Protein AF-A0A378UVS7-F1 (afdb_monomer_lite)

Organism: Mycolicibacterium fortuitum (NCBI:txid1766)

Foldseek 3Di:
DWKWKDQPLGRVQIDTDDDDDRDDPDDDLLSDAQKMKMWDADPVRDIDIDIDRHDDDDDDPCSVLVNLLVCLVALLSLLLVLLVLLVVFPPDDDPPPVCSSVLSVVCDDPNVSVLVSLLVSLVVPTCSLVVNVVSVVSLVVVVVVDDPPDDRNDDVPNVVSSVVSVVSSVVSNVVVVVD

pLDDT: mean 70.47, std 14.2, range [38.62, 94.31]

Secondary structure (DSSP, 8-state):
-EEEEEESS-TT-EEESSSSPP---S--GGG--SEEEEEEE-TT--EEEEEEEPPPPSPPTTHHHHHHHHHT-SHHHHHHHHHHHHHHHS-SS---GGGHHHHHHHS-TT-HHHHHHHHHHHHHT-THHHHHHHHHHHHHHHHTTSPTTSPPSSPTTHHHHHHHHHHHHHHHHHHHHT-

Structure (mmCIF, N/CA/C/O backbone):
data_AF-A0A378UVS7-F1
#
_entry.id   AF-A0A378UVS7-F1
#
loop_
_atom_site.group_PDB
_atom_site.id
_atom_site.type_symbol
_atom_site.label_atom_id
_atom_site.label_alt_id
_atom_site.label_comp_id
_atom_site.label_asym_id
_atom_site.label_entity_id
_atom_site.label_seq_id
_atom_site.pdbx_PDB_ins_code
_atom_site.Cartn_x
_atom_site.Cartn_y
_atom_site.Cartn_z
_atom_site.occupancy
_atom_site.B_iso_or_equiv
_atom_site.auth_seq_id
_atom_site.auth_comp_id
_atom_site.auth_asym_id
_atom_site.auth_atom_id
_atom_site.pdbx_PDB_model_num
ATOM 1 N N . MET A 1 1 ? 22.101 -0.992 -28.691 1.00 80.19 1 MET A N 1
ATOM 2 C CA . MET A 1 1 ? 21.047 -0.385 -27.862 1.00 80.19 1 MET A CA 1
ATOM 3 C C . MET A 1 1 ? 20.347 -1.524 -27.153 1.00 80.19 1 MET A C 1
ATOM 5 O O . MET A 1 1 ? 19.899 -2.444 -27.824 1.00 80.19 1 MET A O 1
ATOM 9 N N . ASP A 1 2 ? 20.375 -1.510 -25.830 1.00 90.69 2 ASP A N 1
ATOM 10 C CA . ASP A 1 2 ? 19.851 -2.555 -24.953 1.00 90.69 2 ASP A CA 1
ATOM 11 C C . ASP A 1 2 ? 18.740 -1.939 -24.106 1.00 90.69 2 ASP A C 1
ATOM 13 O O . ASP A 1 2 ? 18.925 -0.855 -23.552 1.00 90.69 2 ASP A O 1
ATOM 17 N N . ALA A 1 3 ? 17.578 -2.578 -24.045 1.00 92.00 3 ALA A N 1
ATOM 18 C CA . ALA A 1 3 ? 16.443 -2.079 -23.290 1.00 92.00 3 ALA A CA 1
ATOM 19 C C . ALA A 1 3 ? 15.917 -3.164 -22.350 1.00 92.00 3 ALA A C 1
ATOM 21 O O . ALA A 1 3 ? 15.770 -4.335 -22.704 1.00 92.00 3 ALA A O 1
ATOM 22 N N . ARG A 1 4 ? 15.662 -2.764 -21.107 1.00 94.25 4 ARG A N 1
ATOM 23 C CA . ARG A 1 4 ? 15.196 -3.637 -20.036 1.00 94.25 4 ARG A CA 1
ATOM 24 C C . ARG A 1 4 ? 14.016 -3.013 -19.318 1.00 94.25 4 ARG A C 1
ATOM 26 O O . ARG A 1 4 ? 13.959 -1.798 -19.145 1.00 94.25 4 ARG A O 1
ATOM 33 N N . VAL A 1 5 ? 13.106 -3.859 -18.866 1.00 93.62 5 VAL A N 1
ATOM 34 C CA . VAL A 1 5 ? 12.030 -3.498 -17.948 1.00 93.62 5 VAL A CA 1
ATOM 35 C C . VAL A 1 5 ? 12.324 -4.088 -16.575 1.00 93.62 5 VAL A C 1
ATOM 37 O O . VAL A 1 5 ? 12.823 -5.209 -16.488 1.00 93.62 5 VAL A O 1
ATOM 40 N N . SER A 1 6 ? 12.017 -3.360 -15.507 1.00 92.25 6 SER A N 1
ATOM 41 C CA . SER A 1 6 ? 12.021 -3.891 -14.146 1.00 92.25 6 SER A CA 1
ATOM 42 C C . SER A 1 6 ? 10.794 -3.460 -13.353 1.00 92.25 6 SER A C 1
ATOM 44 O O . SER A 1 6 ? 10.151 -2.457 -13.666 1.00 92.25 6 SER A O 1
ATOM 46 N N . LEU A 1 7 ? 10.455 -4.223 -12.314 1.00 89.69 7 LEU A N 1
ATOM 47 C CA . LEU A 1 7 ? 9.403 -3.832 -11.376 1.00 89.69 7 LEU A CA 1
ATOM 48 C C . LEU A 1 7 ? 9.888 -2.659 -10.520 1.00 89.69 7 LEU A C 1
ATOM 50 O O . LEU A 1 7 ? 10.996 -2.708 -9.981 1.00 89.69 7 LEU A O 1
ATOM 54 N N . LEU A 1 8 ? 9.053 -1.632 -10.334 1.00 83.12 8 LEU A N 1
ATOM 55 C CA . LEU A 1 8 ? 9.405 -0.494 -9.474 1.00 83.12 8 LEU A CA 1
ATOM 56 C C . LEU A 1 8 ? 9.631 -0.935 -8.018 1.00 83.12 8 LEU A C 1
ATOM 58 O O . LEU A 1 8 ? 10.554 -0.475 -7.352 1.00 83.12 8 LEU A O 1
ATOM 62 N N . THR A 1 9 ? 8.805 -1.866 -7.543 1.00 77.31 9 THR A N 1
ATOM 63 C CA . THR A 1 9 ? 8.857 -2.448 -6.193 1.00 77.31 9 THR A CA 1
ATOM 64 C C . THR A 1 9 ? 10.023 -3.412 -5.995 1.00 77.31 9 THR A C 1
ATOM 66 O O . THR A 1 9 ? 10.463 -3.60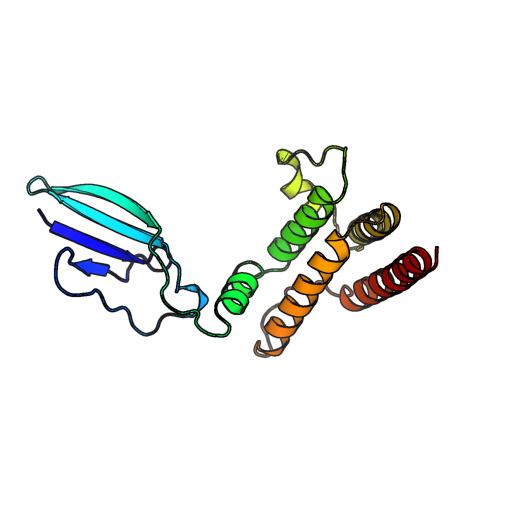9 -4.864 1.00 77.31 9 THR A O 1
ATOM 69 N N . ARG A 1 10 ? 10.547 -4.000 -7.081 1.00 84.00 10 ARG A N 1
ATOM 70 C CA . ARG A 1 10 ? 11.671 -4.946 -7.065 1.00 84.00 10 ARG A CA 1
ATOM 71 C C . ARG A 1 10 ? 12.635 -4.669 -8.223 1.00 84.00 10 ARG A C 1
ATOM 73 O O . ARG A 1 10 ? 12.603 -5.378 -9.229 1.00 84.00 10 ARG A O 1
ATOM 80 N N . PRO A 1 11 ? 13.549 -3.695 -8.083 1.00 81.75 11 PRO A N 1
ATOM 81 C CA . PRO A 1 11 ? 14.434 -3.275 -9.172 1.00 81.75 11 PRO A CA 1
ATOM 82 C C . PRO A 1 11 ? 15.359 -4.376 -9.713 1.00 81.75 11 PRO A C 1
ATOM 84 O O . PRO A 1 11 ? 15.816 -4.277 -10.847 1.00 81.75 11 PRO A O 1
ATOM 87 N N . ALA A 1 12 ? 15.627 -5.421 -8.919 1.00 85.69 12 ALA A N 1
ATOM 88 C CA . ALA A 1 12 ? 16.422 -6.584 -9.322 1.00 85.69 12 ALA A CA 1
ATOM 89 C C . ALA A 1 12 ? 15.674 -7.539 -10.274 1.00 85.69 12 ALA A C 1
ATOM 91 O O . ALA A 1 12 ? 16.301 -8.335 -10.971 1.00 85.69 12 ALA A O 1
ATOM 92 N N . ASN A 1 13 ? 14.342 -7.468 -10.319 1.00 88.81 13 ASN A N 1
ATOM 93 C CA . ASN A 1 13 ? 13.526 -8.244 -11.241 1.00 88.81 13 ASN A CA 1
ATOM 94 C C . ASN A 1 13 ? 13.533 -7.531 -12.593 1.00 88.81 13 ASN A C 1
ATOM 96 O O . ASN A 1 13 ? 12.755 -6.602 -12.797 1.00 88.81 13 ASN A O 1
ATOM 100 N N . THR A 1 14 ? 14.424 -7.947 -13.496 1.00 92.38 14 THR A N 1
ATOM 101 C CA . THR A 1 14 ? 14.591 -7.322 -14.817 1.00 92.38 14 THR A CA 1
ATOM 102 C C . THR A 1 14 ? 14.353 -8.314 -15.950 1.00 92.38 14 THR A C 1
ATOM 104 O O . THR A 1 14 ? 14.685 -9.491 -15.816 1.00 92.38 14 THR A O 1
ATOM 107 N N . ALA A 1 15 ? 13.834 -7.832 -17.075 1.00 93.19 15 ALA A N 1
ATOM 108 C CA . ALA A 1 15 ? 13.683 -8.593 -18.311 1.00 93.19 15 ALA A CA 1
ATOM 109 C C . ALA A 1 15 ? 14.035 -7.721 -19.525 1.00 93.19 15 ALA A C 1
ATOM 111 O O . ALA A 1 15 ? 13.919 -6.498 -19.464 1.00 93.19 15 ALA A O 1
ATOM 112 N N . ALA A 1 16 ? 14.476 -8.336 -20.623 1.00 92.81 16 ALA A N 1
ATOM 113 C CA . ALA A 1 16 ? 14.777 -7.624 -21.866 1.00 92.81 16 ALA A CA 1
ATOM 114 C C . ALA A 1 16 ? 13.490 -7.226 -22.611 1.00 92.81 16 ALA A C 1
ATOM 116 O O . ALA A 1 16 ? 12.533 -7.997 -22.649 1.00 92.81 16 ALA A O 1
ATOM 117 N N . VAL A 1 17 ? 13.481 -6.038 -23.218 1.00 89.69 17 VAL A N 1
ATOM 118 C CA . VAL A 1 17 ? 12.380 -5.503 -24.040 1.00 89.69 17 VAL A CA 1
ATOM 119 C C . VAL A 1 17 ? 12.942 -4.696 -25.222 1.00 89.69 17 VAL A C 1
ATOM 121 O O . VAL A 1 17 ? 14.055 -4.191 -25.115 1.00 89.69 17 VAL A O 1
ATOM 124 N N . PRO A 1 18 ? 12.203 -4.510 -26.333 1.00 86.12 18 PRO A N 1
ATOM 125 C CA . PRO A 1 18 ? 10.951 -5.179 -26.690 1.00 86.12 18 PRO A CA 1
ATOM 126 C C . PRO A 1 18 ? 11.197 -6.632 -27.129 1.00 86.12 18 PRO A C 1
ATOM 128 O O . PRO A 1 18 ? 12.299 -6.990 -27.536 1.00 86.12 18 PRO A O 1
ATOM 131 N N . GLY A 1 19 ? 10.174 -7.482 -27.058 1.00 86.69 19 GLY A N 1
ATOM 132 C CA . GLY A 1 19 ? 10.306 -8.889 -27.431 1.00 86.69 19 GLY A CA 1
ATOM 133 C C . GLY A 1 19 ? 9.227 -9.757 -26.800 1.00 86.69 19 GLY A C 1
ATOM 134 O O . GLY A 1 19 ? 8.057 -9.379 -26.780 1.00 86.69 19 GLY A O 1
ATOM 135 N N . ALA A 1 20 ? 9.630 -10.924 -26.295 1.00 88.38 20 ALA A N 1
ATOM 136 C CA . ALA A 1 20 ? 8.734 -11.821 -25.577 1.00 88.38 20 ALA A CA 1
ATOM 137 C C . ALA A 1 20 ? 8.168 -11.156 -24.302 1.00 88.38 20 ALA A C 1
ATOM 139 O O . ALA A 1 20 ? 8.838 -10.304 -23.711 1.00 88.38 20 ALA A O 1
ATOM 140 N N . PRO A 1 21 ? 6.963 -11.551 -23.852 1.00 89.00 21 PRO A N 1
ATOM 141 C CA . PRO A 1 21 ? 6.413 -11.091 -22.583 1.00 89.00 21 PRO A CA 1
ATOM 142 C C . PRO A 1 21 ? 7.380 -11.342 -21.419 1.00 89.00 21 PRO A C 1
ATOM 144 O O . PRO A 1 21 ? 7.913 -12.441 -21.265 1.00 89.00 21 PRO A O 1
ATOM 147 N N . ALA A 1 22 ? 7.598 -10.320 -20.592 1.00 90.00 22 ALA A N 1
ATOM 148 C CA . ALA A 1 22 ? 8.381 -10.447 -19.371 1.00 90.00 22 ALA A CA 1
ATOM 149 C C . ALA A 1 22 ? 7.558 -11.173 -18.298 1.00 90.00 22 ALA A C 1
ATOM 151 O O . ALA A 1 22 ? 6.462 -10.729 -17.958 1.00 90.00 22 ALA A O 1
ATOM 152 N N . GLN A 1 23 ? 8.098 -12.261 -17.747 1.00 91.00 23 GLN A N 1
ATOM 153 C CA . GLN A 1 23 ? 7.478 -13.005 -16.654 1.00 91.00 23 GLN A CA 1
ATOM 154 C C . GLN A 1 23 ? 8.277 -12.808 -15.363 1.00 91.00 23 GLN A C 1
ATOM 156 O O . GLN A 1 23 ? 9.500 -12.954 -15.341 1.00 91.00 23 GLN A O 1
ATOM 161 N N . PHE A 1 24 ? 7.571 -12.474 -14.283 1.00 89.06 24 PHE A N 1
ATOM 162 C CA . PHE A 1 24 ? 8.139 -12.308 -12.951 1.00 89.06 24 PHE A CA 1
ATOM 163 C C . PHE A 1 24 ? 7.370 -13.185 -11.966 1.00 89.06 24 PHE A C 1
ATOM 165 O O . PHE A 1 24 ? 6.205 -12.926 -11.677 1.00 89.06 24 PHE A O 1
ATOM 172 N N . ASP A 1 25 ? 8.031 -14.210 -11.437 1.00 88.38 25 ASP A N 1
ATOM 173 C CA . ASP A 1 25 ? 7.412 -15.165 -10.518 1.00 88.38 25 ASP A CA 1
ATOM 174 C C . ASP A 1 25 ? 7.730 -14.853 -9.050 1.00 88.38 25 ASP A C 1
ATOM 176 O O . ASP A 1 25 ? 8.682 -14.134 -8.731 1.00 88.38 25 ASP A O 1
ATOM 180 N N . ARG A 1 26 ? 6.965 -15.475 -8.139 1.00 85.81 26 ARG A N 1
ATOM 181 C CA . ARG A 1 26 ? 7.148 -15.389 -6.674 1.00 85.81 26 ARG A CA 1
ATOM 182 C C . ARG A 1 26 ? 7.106 -13.952 -6.142 1.00 85.81 26 ARG A C 1
ATOM 184 O O . ARG A 1 26 ? 7.874 -13.577 -5.255 1.00 85.81 26 ARG A O 1
ATOM 191 N N . LEU A 1 27 ? 6.210 -13.146 -6.701 1.00 83.56 27 LEU A N 1
ATOM 192 C CA . LEU A 1 27 ? 5.936 -11.804 -6.211 1.00 83.56 27 LEU A CA 1
ATOM 193 C C . LEU A 1 27 ? 5.016 -11.882 -4.994 1.00 83.56 27 LEU A C 1
ATOM 195 O O . LEU A 1 27 ? 4.011 -12.593 -5.017 1.00 83.56 27 LEU A O 1
ATOM 199 N N . ALA A 1 28 ? 5.343 -11.133 -3.941 1.00 80.44 28 ALA A N 1
ATOM 200 C CA . ALA A 1 28 ? 4.361 -10.853 -2.905 1.00 80.44 28 ALA A CA 1
ATOM 201 C C . ALA A 1 28 ? 3.237 -10.003 -3.515 1.00 80.44 28 ALA A C 1
ATOM 203 O O . ALA A 1 28 ? 3.490 -9.209 -4.422 1.00 80.44 28 ALA A O 1
ATOM 204 N N . LEU A 1 29 ? 2.006 -10.115 -3.006 1.00 75.06 29 LEU A N 1
ATOM 205 C CA . LEU A 1 29 ? 0.878 -9.314 -3.505 1.00 75.06 29 LEU A CA 1
ATOM 206 C C . LEU A 1 29 ? 1.179 -7.804 -3.478 1.00 75.06 29 LEU A C 1
ATOM 208 O O . LEU A 1 29 ? 0.770 -7.067 -4.368 1.00 75.06 29 LEU A O 1
ATOM 212 N N . THR A 1 30 ? 1.970 -7.361 -2.501 1.00 75.06 30 THR A N 1
ATOM 213 C CA . THR A 1 30 ? 2.447 -5.980 -2.343 1.00 75.06 30 THR A CA 1
ATOM 214 C C . THR A 1 30 ? 3.413 -5.503 -3.422 1.00 75.06 30 THR A C 1
ATOM 216 O O . THR A 1 30 ? 3.645 -4.300 -3.548 1.00 75.06 30 THR A O 1
ATOM 219 N N . ASP A 1 31 ? 4.020 -6.432 -4.155 1.00 78.00 31 ASP A N 1
ATOM 220 C CA . ASP A 1 31 ? 4.979 -6.140 -5.215 1.00 78.00 31 ASP A CA 1
ATOM 221 C C . ASP A 1 31 ? 4.285 -6.035 -6.582 1.00 78.00 31 ASP A C 1
ATOM 223 O O . ASP A 1 31 ? 4.894 -5.548 -7.536 1.00 78.00 31 ASP A O 1
ATOM 227 N N . ILE A 1 32 ? 3.010 -6.437 -6.668 1.00 82.75 32 ILE A N 1
ATOM 228 C CA . ILE A 1 32 ? 2.188 -6.414 -7.881 1.00 82.75 32 ILE A CA 1
ATOM 229 C C . ILE A 1 32 ? 1.557 -5.024 -8.030 1.00 82.75 32 ILE A C 1
ATOM 231 O O . ILE A 1 32 ? 0.487 -4.722 -7.491 1.00 82.75 32 ILE A O 1
ATOM 235 N N . THR A 1 33 ? 2.251 -4.157 -8.767 1.00 79.31 33 THR A N 1
ATOM 236 C CA . THR A 1 33 ? 1.841 -2.768 -9.023 1.00 79.31 33 THR A CA 1
ATOM 237 C C . THR A 1 33 ? 1.783 -2.495 -10.526 1.00 79.31 33 THR A C 1
ATOM 239 O O . THR A 1 33 ? 2.494 -3.157 -11.283 1.00 79.31 33 THR A O 1
ATOM 242 N N . PRO A 1 34 ? 0.994 -1.503 -10.981 1.00 81.75 34 PRO A N 1
ATOM 243 C CA . PRO A 1 34 ? 0.991 -1.095 -12.384 1.00 81.75 34 PRO A CA 1
ATOM 244 C C . PRO A 1 34 ? 2.283 -0.379 -12.810 1.00 81.75 34 PRO A C 1
ATOM 246 O O . PRO A 1 34 ? 2.388 0.031 -13.958 1.00 81.75 34 PRO A O 1
ATOM 249 N N . PHE A 1 35 ? 3.262 -0.170 -11.927 1.00 82.31 35 PHE A N 1
ATOM 250 C CA . PHE A 1 35 ? 4.429 0.654 -12.233 1.00 82.31 35 PHE A CA 1
ATOM 251 C C . PHE A 1 35 ? 5.654 -0.187 -12.581 1.00 82.31 35 PHE A C 1
ATOM 253 O O . PHE A 1 35 ? 6.139 -0.992 -11.781 1.00 82.31 35 PHE A O 1
ATOM 260 N N . VAL A 1 36 ? 6.207 0.071 -13.762 1.00 88.38 36 VAL A N 1
ATOM 261 C CA . VAL A 1 36 ? 7.448 -0.546 -14.238 1.00 88.38 36 VAL A CA 1
ATOM 262 C C . VAL A 1 36 ? 8.463 0.520 -14.623 1.00 88.38 36 VAL A C 1
ATOM 264 O O . VAL A 1 36 ? 8.104 1.627 -15.017 1.00 88.38 36 VAL A O 1
ATOM 267 N N . VAL A 1 37 ? 9.744 0.190 -14.522 1.00 90.12 37 VAL A N 1
ATOM 268 C CA . VAL A 1 37 ? 10.844 1.039 -14.976 1.00 90.12 37 VAL A CA 1
ATOM 269 C C . VAL A 1 37 ? 11.344 0.496 -16.301 1.00 90.12 37 VAL A C 1
ATOM 271 O O . VAL A 1 37 ? 11.761 -0.656 -16.370 1.00 90.12 37 VAL A O 1
ATOM 274 N N . ILE A 1 38 ? 11.347 1.320 -17.344 1.00 91.12 38 ILE A N 1
ATOM 275 C CA . ILE A 1 38 ? 12.016 0.999 -18.606 1.00 91.12 38 ILE A CA 1
ATOM 276 C C . ILE A 1 38 ? 13.365 1.701 -18.598 1.00 91.12 38 ILE A C 1
ATOM 278 O O . ILE A 1 38 ? 13.436 2.916 -18.417 1.00 91.12 38 ILE A O 1
ATOM 282 N N . ARG A 1 39 ? 14.436 0.937 -18.788 1.00 92.50 39 ARG A N 1
ATOM 283 C CA . ARG A 1 39 ? 15.814 1.411 -18.877 1.00 92.50 39 ARG A CA 1
ATOM 284 C C . ARG A 1 39 ? 16.366 1.088 -20.252 1.00 92.50 39 ARG A C 1
ATOM 286 O O . ARG A 1 39 ? 16.251 -0.044 -20.705 1.00 92.50 39 ARG A O 1
ATOM 293 N N . ILE A 1 40 ? 16.993 2.069 -20.885 1.00 94.31 40 ILE A N 1
ATOM 294 C CA . ILE A 1 40 ? 17.613 1.936 -22.199 1.00 94.31 40 ILE A CA 1
ATOM 295 C C . ILE A 1 40 ? 19.068 2.368 -22.081 1.00 94.31 40 ILE A C 1
ATOM 297 O O . ILE A 1 40 ? 19.344 3.454 -21.574 1.00 94.31 40 ILE A O 1
ATOM 301 N N . THR A 1 41 ? 19.975 1.537 -22.578 1.00 93.94 41 THR A N 1
ATOM 302 C CA . THR A 1 41 ? 21.410 1.805 -22.647 1.00 93.94 41 THR A CA 1
ATOM 303 C C . THR A 1 41 ? 21.865 1.791 -24.105 1.00 93.94 41 THR A C 1
ATOM 305 O O . THR A 1 41 ? 21.590 0.859 -24.869 1.00 93.94 41 THR A O 1
ATOM 308 N N . ASP A 1 42 ? 22.537 2.858 -24.522 1.00 93.31 42 ASP A N 1
ATOM 309 C CA . ASP A 1 42 ? 23.062 2.996 -25.877 1.00 93.31 42 ASP A CA 1
ATOM 310 C C . ASP A 1 42 ? 24.451 2.335 -26.044 1.00 93.31 42 ASP A C 1
ATOM 312 O O . ASP A 1 42 ? 25.103 1.967 -25.075 1.00 93.31 42 ASP A O 1
ATOM 316 N N . HIS A 1 43 ? 24.944 2.201 -27.279 1.00 91.62 43 HIS A N 1
ATOM 317 C CA . HIS A 1 43 ? 26.284 1.700 -27.622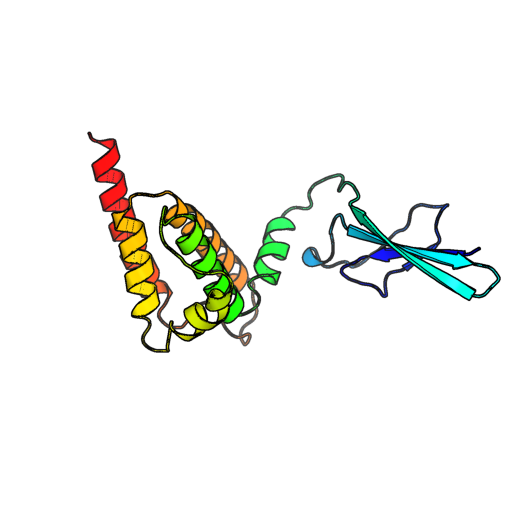 1.00 91.62 43 HIS A CA 1
ATOM 318 C C . HIS A 1 43 ? 27.436 2.530 -27.027 1.00 91.62 43 HIS A C 1
ATOM 320 O O . HIS A 1 43 ? 28.571 2.065 -26.987 1.00 91.62 43 HIS A O 1
ATOM 326 N N . ARG A 1 44 ? 27.145 3.752 -26.569 1.00 91.81 44 ARG A N 1
ATOM 327 C CA . ARG A 1 44 ? 28.070 4.642 -25.849 1.00 91.81 44 ARG A CA 1
ATOM 328 C C . ARG A 1 44 ? 27.999 4.483 -24.327 1.00 91.81 44 ARG A C 1
ATOM 330 O O . ARG A 1 44 ? 28.529 5.329 -23.619 1.00 91.81 44 ARG A O 1
ATOM 337 N N . ASP A 1 45 ? 27.281 3.469 -23.846 1.00 89.00 45 ASP A N 1
ATOM 338 C CA . ASP A 1 45 ? 27.015 3.196 -22.427 1.00 89.00 45 ASP A CA 1
ATOM 339 C C . ASP A 1 45 ? 26.211 4.296 -21.698 1.00 89.00 45 ASP A C 1
ATOM 341 O O . ASP A 1 45 ? 26.107 4.350 -20.474 1.00 89.00 45 ASP A O 1
ATOM 345 N N . VAL A 1 46 ? 25.570 5.183 -22.463 1.00 92.81 46 VAL A N 1
ATOM 346 C CA . VAL A 1 46 ? 24.655 6.193 -21.923 1.00 92.81 46 VAL A CA 1
ATOM 347 C C . VAL A 1 46 ? 23.330 5.526 -21.587 1.00 92.81 46 VAL A C 1
ATOM 349 O O . VAL A 1 46 ? 22.721 4.889 -22.447 1.00 92.81 46 VAL A O 1
ATOM 352 N N . THR A 1 47 ? 22.873 5.703 -20.348 1.00 90.06 47 THR A N 1
ATOM 353 C CA . THR A 1 47 ? 21.641 5.092 -19.844 1.00 90.06 47 THR A CA 1
ATOM 354 C C . THR A 1 47 ? 20.572 6.141 -19.555 1.00 90.06 47 THR A C 1
ATOM 356 O O . THR A 1 47 ? 20.824 7.112 -18.846 1.00 90.06 47 THR A O 1
ATOM 359 N N . ALA A 1 48 ? 19.356 5.903 -20.042 1.00 86.56 48 ALA A N 1
ATOM 360 C CA . ALA A 1 48 ? 18.156 6.651 -19.684 1.00 86.56 48 ALA A CA 1
ATOM 361 C C . ALA A 1 48 ? 17.110 5.703 -19.087 1.00 86.56 48 ALA A C 1
ATOM 363 O O . ALA A 1 48 ? 17.041 4.528 -19.453 1.00 86.56 48 ALA A O 1
ATOM 364 N N . SER A 1 49 ? 16.286 6.198 -18.165 1.00 88.81 49 SER A N 1
ATOM 365 C CA . SER A 1 49 ? 15.198 5.411 -17.585 1.00 88.81 49 SER A CA 1
ATOM 366 C C . SER A 1 49 ? 13.958 6.248 -17.330 1.00 88.81 49 SER A C 1
ATOM 368 O O . SER A 1 49 ? 14.066 7.426 -17.000 1.00 88.81 49 SER A O 1
ATOM 370 N N . THR A 1 50 ? 12.792 5.619 -17.432 1.00 77.69 50 THR A N 1
ATOM 371 C CA . THR A 1 50 ? 11.500 6.233 -17.122 1.00 77.69 50 THR A CA 1
ATOM 372 C C . THR A 1 50 ? 10.590 5.240 -16.406 1.00 77.69 50 THR A C 1
ATOM 374 O O . THR A 1 50 ? 10.715 4.029 -16.602 1.00 77.69 50 THR A O 1
ATOM 377 N N . VAL A 1 51 ? 9.683 5.752 -15.577 1.00 82.62 51 VAL A N 1
ATOM 378 C CA . VAL A 1 51 ? 8.617 4.962 -14.954 1.00 82.62 51 VAL A CA 1
ATOM 379 C C . VAL A 1 51 ? 7.388 5.023 -15.853 1.00 82.62 51 VAL A C 1
ATOM 381 O O . VAL A 1 51 ? 6.978 6.102 -16.276 1.00 82.62 51 VAL A O 1
ATOM 384 N N . VAL A 1 52 ? 6.790 3.870 -16.127 1.00 81.69 52 VAL A N 1
ATOM 385 C CA . VAL A 1 52 ? 5.562 3.743 -16.913 1.00 81.69 52 VAL A CA 1
ATOM 386 C C . VAL A 1 52 ? 4.473 3.148 -16.033 1.00 81.69 52 VAL A C 1
ATOM 388 O O . VAL A 1 52 ? 4.686 2.127 -15.380 1.00 81.69 52 VAL A O 1
ATOM 391 N N . ALA A 1 53 ? 3.306 3.790 -16.031 1.00 83.50 53 ALA A N 1
ATOM 392 C CA . ALA A 1 53 ? 2.086 3.229 -15.471 1.00 83.50 53 ALA A CA 1
ATOM 393 C C . ALA A 1 53 ? 1.415 2.343 -16.531 1.00 83.50 53 ALA A C 1
ATOM 395 O O . ALA A 1 53 ? 0.898 2.834 -17.532 1.00 83.50 53 ALA A O 1
ATOM 396 N N . ALA A 1 54 ? 1.480 1.035 -16.326 1.00 83.06 54 ALA A N 1
ATOM 397 C CA . ALA A 1 54 ? 0.806 0.019 -17.113 1.00 83.06 54 ALA A CA 1
ATOM 398 C C . ALA A 1 54 ? -0.613 -0.245 -16.583 1.00 83.06 54 ALA A C 1
ATOM 400 O O . ALA A 1 54 ? -1.010 0.220 -15.514 1.00 83.06 54 ALA A O 1
ATOM 401 N N . THR A 1 55 ? -1.383 -1.029 -17.328 1.00 78.69 55 THR A N 1
ATOM 402 C CA . THR A 1 55 ? -2.689 -1.521 -16.884 1.00 78.69 55 THR A CA 1
ATOM 403 C C . THR A 1 55 ? -2.509 -2.864 -16.183 1.00 78.69 55 THR A C 1
ATOM 405 O O . THR A 1 55 ? -1.836 -3.748 -16.709 1.00 78.69 55 THR A O 1
ATOM 408 N N . LEU A 1 56 ? -3.107 -3.023 -15.000 1.00 80.75 56 LEU A N 1
ATOM 409 C CA . LEU A 1 56 ? -3.269 -4.336 -14.376 1.00 80.75 56 LEU A CA 1
ATOM 410 C C . LEU A 1 56 ? -4.527 -4.984 -14.953 1.00 80.75 56 LEU A C 1
ATOM 412 O O . LEU A 1 56 ? -5.618 -4.437 -14.797 1.00 80.75 56 LEU A O 1
ATOM 416 N N . ASP A 1 57 ? -4.359 -6.115 -15.633 1.00 79.25 57 ASP A N 1
ATOM 417 C CA . ASP A 1 57 ? -5.471 -6.920 -16.134 1.00 79.25 57 ASP A CA 1
ATOM 418 C C . ASP A 1 57 ? -5.813 -8.020 -15.119 1.00 79.25 57 ASP A C 1
ATOM 420 O O . ASP A 1 57 ? -4.956 -8.825 -14.749 1.00 79.25 57 ASP A O 1
ATOM 424 N N . GLY A 1 58 ? -7.059 -8.010 -14.640 1.00 67.44 58 GLY A N 1
ATOM 425 C CA . GLY A 1 58 ? -7.514 -8.799 -13.494 1.00 6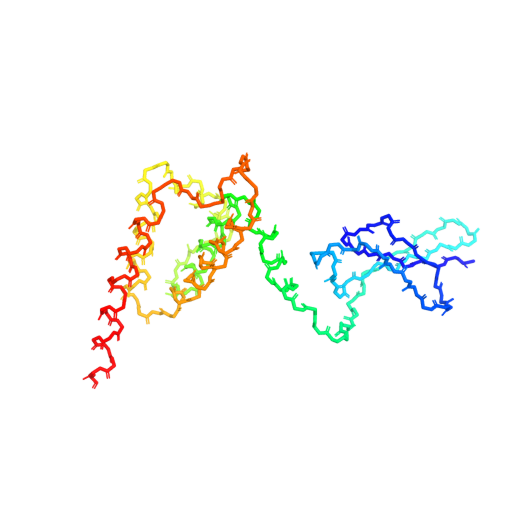7.44 58 GLY A CA 1
ATOM 426 C C . GLY A 1 58 ? -7.077 -8.225 -12.137 1.00 67.44 58 GLY A C 1
ATOM 427 O O . GLY A 1 58 ? -5.958 -7.740 -11.967 1.00 67.44 58 GLY A O 1
ATOM 428 N N . ASP A 1 59 ? -7.965 -8.292 -11.139 1.00 63.47 59 ASP A N 1
ATOM 429 C CA . ASP A 1 59 ? -7.579 -8.040 -9.747 1.00 63.47 59 ASP A CA 1
ATOM 430 C C . ASP A 1 59 ? -7.252 -9.366 -9.063 1.00 63.47 59 ASP A C 1
ATOM 432 O O . ASP A 1 59 ? -7.959 -10.363 -9.224 1.00 63.47 59 ASP A O 1
ATOM 436 N N . ILE A 1 60 ? -6.167 -9.375 -8.295 1.00 67.31 60 ILE A N 1
ATOM 437 C CA . ILE A 1 60 ? -5.791 -10.538 -7.497 1.00 67.31 60 ILE A CA 1
ATOM 438 C C . ILE A 1 60 ? -6.454 -10.361 -6.127 1.00 67.31 60 ILE A C 1
ATOM 440 O O . ILE A 1 60 ? -6.158 -9.367 -5.453 1.00 67.31 60 ILE A O 1
ATOM 444 N N . PRO A 1 61 ? -7.335 -11.283 -5.692 1.00 61.31 61 PRO A N 1
ATOM 445 C CA . PRO A 1 61 ? -8.016 -11.171 -4.406 1.00 61.31 61 PRO A CA 1
ATOM 446 C C . PRO A 1 61 ? -7.033 -10.894 -3.257 1.00 61.31 61 PRO A C 1
ATOM 448 O O . PRO A 1 61 ? -6.004 -11.559 -3.137 1.00 61.31 61 PRO A O 1
ATOM 451 N N . GLY A 1 62 ? -7.328 -9.886 -2.432 1.00 60.16 62 GLY A N 1
ATOM 452 C CA . GLY A 1 62 ? -6.491 -9.488 -1.292 1.00 60.16 62 GLY A CA 1
ATOM 453 C C . GLY A 1 62 ? -5.253 -8.646 -1.636 1.00 60.16 62 GLY A C 1
ATOM 454 O O . GLY A 1 62 ? -4.494 -8.291 -0.734 1.00 60.16 62 GLY A O 1
ATOM 455 N N . ARG A 1 63 ? -5.022 -8.283 -2.907 1.00 70.56 63 ARG A N 1
ATOM 456 C CA . ARG A 1 63 ? -3.894 -7.418 -3.305 1.00 70.56 63 ARG A CA 1
ATOM 457 C C . ARG A 1 63 ? -4.013 -6.005 -2.744 1.00 70.56 63 ARG A C 1
ATO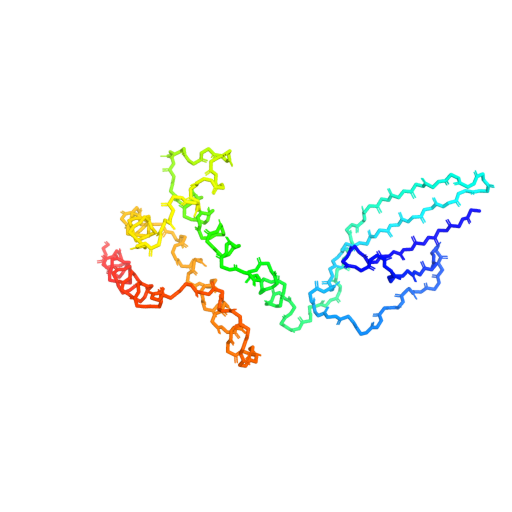M 459 O O . ARG A 1 63 ? -3.034 -5.476 -2.222 1.00 70.56 63 ARG A O 1
ATOM 466 N N . GLN A 1 64 ? -5.199 -5.405 -2.847 1.00 61.47 64 GLN A N 1
ATOM 467 C CA . GLN A 1 64 ? -5.470 -4.084 -2.269 1.00 61.47 64 GLN A CA 1
ATOM 468 C C . GLN A 1 64 ? -5.238 -4.121 -0.758 1.00 61.47 64 GLN A C 1
ATOM 470 O O . GLN A 1 64 ? -4.521 -3.282 -0.215 1.00 61.47 64 GLN A O 1
ATOM 475 N N . ASP A 1 65 ? -5.722 -5.186 -0.122 1.00 58.78 65 ASP A N 1
ATOM 476 C CA . ASP A 1 65 ? -5.602 -5.379 1.311 1.00 58.78 65 ASP A CA 1
ATOM 477 C C . ASP A 1 65 ? -4.150 -5.506 1.771 1.00 58.78 65 ASP A C 1
ATOM 479 O O . ASP A 1 65 ? -3.734 -4.864 2.736 1.00 58.78 65 ASP A O 1
ATOM 483 N N . ALA A 1 66 ? -3.360 -6.305 1.054 1.00 58.94 66 ALA A N 1
ATOM 484 C CA . ALA A 1 66 ? -1.939 -6.477 1.317 1.00 58.94 66 ALA A CA 1
ATOM 485 C C . ALA A 1 66 ? -1.155 -5.175 1.085 1.00 58.94 66 ALA A C 1
ATOM 487 O O . ALA A 1 66 ? -0.251 -4.851 1.855 1.00 58.94 66 ALA A O 1
ATOM 488 N N . SER A 1 67 ? -1.508 -4.407 0.050 1.00 59.91 67 SER A N 1
ATOM 489 C CA . SER A 1 67 ? -0.868 -3.123 -0.248 1.00 59.91 67 SER A CA 1
ATOM 490 C C . SER A 1 67 ? -1.132 -2.078 0.840 1.00 59.91 67 SER A C 1
ATOM 492 O O . SER A 1 67 ? -0.205 -1.367 1.225 1.00 59.91 67 SER A O 1
ATOM 494 N N . ILE A 1 68 ? -2.364 -2.004 1.354 1.00 60.72 68 ILE A N 1
ATOM 495 C CA . ILE A 1 68 ? -2.737 -1.111 2.461 1.00 60.72 68 ILE A CA 1
ATOM 496 C C . ILE A 1 68 ? -2.021 -1.538 3.749 1.00 60.72 68 ILE A C 1
ATOM 498 O O . ILE A 1 68 ? -1.387 -0.712 4.401 1.00 60.72 68 ILE A O 1
ATOM 502 N N . ALA A 1 69 ? -2.022 -2.837 4.069 1.00 59.97 69 ALA A N 1
ATOM 503 C CA . ALA A 1 69 ? -1.329 -3.369 5.244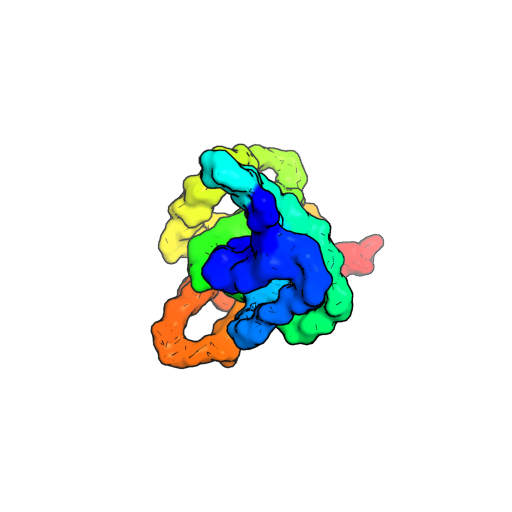 1.00 59.97 69 ALA A CA 1
ATOM 504 C C . ALA A 1 69 ? 0.184 -3.079 5.223 1.00 59.97 69 ALA A C 1
ATOM 506 O O . ALA A 1 69 ? 0.777 -2.793 6.257 1.00 59.97 69 ALA A O 1
ATOM 507 N N . ARG A 1 70 ? 0.815 -3.087 4.041 1.00 60.31 70 ARG A N 1
ATOM 508 C CA . ARG A 1 70 ? 2.227 -2.707 3.888 1.00 60.31 70 ARG A CA 1
ATOM 509 C C . ARG A 1 70 ? 2.481 -1.215 4.101 1.00 60.31 70 ARG A C 1
ATOM 511 O O . ARG A 1 70 ? 3.562 -0.851 4.550 1.00 60.31 70 ARG A O 1
ATOM 518 N N . GLN A 1 71 ? 1.539 -0.347 3.743 1.00 59.88 71 GLN A N 1
ATOM 519 C CA . GLN A 1 71 ? 1.674 1.090 4.006 1.00 59.88 71 GLN A CA 1
ATOM 520 C C . GLN A 1 71 ? 1.439 1.421 5.485 1.00 59.88 71 GLN A C 1
ATOM 522 O O . GLN A 1 71 ? 1.993 2.394 5.980 1.00 59.88 71 GLN A O 1
ATOM 527 N N . LEU A 1 72 ? 0.698 0.570 6.194 1.00 63.22 72 LEU A N 1
ATOM 528 C CA . LEU A 1 72 ? 0.450 0.613 7.636 1.00 63.22 72 LEU A CA 1
ATOM 529 C C . LEU A 1 72 ? 1.393 -0.343 8.389 1.00 63.22 72 LEU A C 1
ATOM 531 O O . LEU A 1 72 ? 0.988 -1.013 9.331 1.00 63.22 72 LEU A O 1
ATOM 535 N N . ALA A 1 73 ? 2.646 -0.456 7.939 1.00 62.75 73 ALA A N 1
ATOM 536 C CA . ALA A 1 73 ? 3.597 -1.431 8.476 1.00 62.75 73 ALA A CA 1
ATOM 537 C C . ALA A 1 73 ? 4.030 -1.142 9.922 1.00 62.75 73 ALA A C 1
ATOM 539 O O . ALA A 1 73 ? 4.486 -2.059 10.604 1.00 62.75 73 ALA A O 1
ATOM 540 N N . ASP A 1 74 ? 3.882 0.099 10.388 1.00 64.69 74 ASP A N 1
ATOM 541 C CA . ASP A 1 74 ? 4.270 0.525 11.727 1.00 64.69 74 ASP A CA 1
ATOM 542 C C . ASP A 1 74 ? 3.276 1.535 12.326 1.00 64.69 74 ASP A C 1
ATOM 544 O O . ASP A 1 74 ? 2.518 2.211 11.619 1.00 64.69 74 ASP A O 1
ATOM 548 N N . ARG A 1 75 ? 3.303 1.643 13.661 1.00 64.81 75 ARG A N 1
ATOM 549 C CA . ARG A 1 75 ? 2.447 2.538 14.457 1.00 64.81 75 ARG A CA 1
ATOM 550 C C . ARG A 1 75 ? 2.513 3.995 13.997 1.00 64.81 75 ARG A C 1
ATOM 552 O O . ARG A 1 75 ? 1.506 4.698 14.026 1.00 64.81 75 ARG A O 1
ATOM 559 N N . SER A 1 76 ? 3.675 4.464 13.546 1.00 63.69 76 SER A N 1
ATOM 560 C CA . SER A 1 76 ? 3.845 5.852 13.107 1.00 63.69 76 SER A CA 1
ATOM 561 C C . SER A 1 76 ? 3.132 6.121 11.777 1.00 63.69 76 SER A C 1
ATOM 563 O O . SER A 1 76 ? 2.502 7.167 11.614 1.00 63.69 76 SER A O 1
ATOM 565 N N . ALA A 1 77 ? 3.168 5.163 10.848 1.00 65.12 77 ALA A N 1
ATOM 566 C CA . ALA A 1 77 ? 2.479 5.238 9.569 1.00 65.12 77 ALA A CA 1
ATOM 567 C C . ALA A 1 77 ? 0.954 5.225 9.750 1.00 65.12 77 ALA A C 1
ATOM 569 O O . ALA A 1 77 ? 0.256 6.012 9.107 1.00 65.12 77 ALA A O 1
ATOM 570 N N . PHE A 1 78 ? 0.450 4.412 10.685 1.00 71.44 78 PHE A N 1
ATOM 571 C CA . PHE A 1 78 ? -0.959 4.419 11.082 1.00 71.44 78 PHE A CA 1
ATOM 572 C C . PHE A 1 78 ? -1.403 5.772 11.641 1.00 71.44 78 PHE A C 1
ATOM 574 O O . PHE A 1 78 ? -2.361 6.359 11.139 1.00 71.44 78 PHE A O 1
ATOM 581 N N . MET A 1 79 ? -0.664 6.319 12.608 1.00 69.38 79 MET A N 1
ATOM 582 C CA . MET A 1 79 ? -1.003 7.608 13.222 1.00 69.38 79 MET A CA 1
ATOM 583 C C . MET A 1 79 ? -0.962 8.763 12.213 1.00 69.38 79 MET A C 1
ATOM 585 O O . MET A 1 79 ? -1.831 9.633 12.230 1.00 69.38 79 MET A O 1
ATOM 589 N N . ARG A 1 80 ? -0.009 8.752 11.272 1.00 67.75 80 ARG A N 1
ATOM 590 C CA . ARG A 1 80 ? 0.061 9.749 10.188 1.00 67.75 80 ARG A CA 1
ATOM 591 C C . ARG A 1 80 ? -1.127 9.661 9.233 1.00 67.75 80 ARG A C 1
ATOM 593 O O . ARG A 1 80 ? -1.655 10.698 8.836 1.00 67.75 80 ARG A O 1
ATOM 600 N N . LEU A 1 81 ? -1.549 8.451 8.865 1.00 69.62 81 LEU A N 1
ATOM 601 C CA . LEU A 1 81 ? -2.725 8.248 8.017 1.00 69.62 81 LEU A CA 1
ATOM 602 C C . LEU A 1 81 ? -4.004 8.702 8.727 1.00 69.62 81 LEU A C 1
ATOM 604 O O . LEU A 1 81 ? -4.823 9.398 8.132 1.00 69.62 81 LEU A O 1
ATOM 608 N N . LEU A 1 82 ? -4.141 8.364 10.008 1.00 70.75 82 LEU A N 1
ATOM 609 C CA . LEU A 1 82 ? -5.263 8.785 10.839 1.00 70.75 82 LEU A CA 1
ATOM 610 C C . LEU A 1 82 ? -5.346 10.315 10.935 1.00 70.75 82 LEU A C 1
ATOM 612 O O . LEU A 1 82 ? -6.406 10.891 10.700 1.00 70.75 82 LEU A O 1
ATOM 616 N N . ALA A 1 83 ? -4.217 10.981 11.187 1.00 66.75 83 ALA A N 1
ATOM 617 C CA . ALA A 1 83 ? -4.138 12.439 11.201 1.00 66.75 83 ALA A CA 1
ATOM 618 C C . ALA A 1 83 ? -4.546 13.056 9.855 1.00 66.75 83 ALA A C 1
ATOM 620 O O . ALA A 1 83 ? -5.290 14.032 9.836 1.00 66.75 83 ALA A O 1
ATOM 621 N N . LEU A 1 84 ? -4.102 12.482 8.730 1.00 66.31 84 LEU A N 1
ATOM 622 C CA . LEU A 1 84 ? -4.462 12.957 7.390 1.00 66.31 84 LEU A CA 1
ATOM 623 C C . LEU A 1 84 ? -5.962 12.868 7.123 1.00 66.31 84 LEU A C 1
ATOM 625 O O . LEU A 1 84 ? -6.543 13.813 6.601 1.00 66.31 84 LEU A O 1
ATOM 629 N N . LEU A 1 85 ? -6.597 11.757 7.484 1.00 68.19 85 LEU A N 1
ATOM 630 C CA . LEU A 1 85 ? -8.026 11.568 7.240 1.00 68.19 85 LEU A CA 1
ATOM 631 C C . LEU A 1 85 ? -8.871 12.533 8.070 1.00 68.19 85 LEU A C 1
ATOM 633 O O . LEU A 1 85 ? -9.784 13.160 7.541 1.00 68.19 85 LEU A O 1
ATOM 637 N N . LEU A 1 86 ? -8.506 12.729 9.337 1.00 65.94 86 LEU A N 1
ATOM 638 C CA . LEU A 1 86 ? -9.184 13.681 10.218 1.00 65.94 86 LEU A CA 1
ATOM 639 C C . LEU A 1 86 ? -8.933 15.141 9.794 1.00 65.94 86 LEU A C 1
ATOM 641 O O . LEU A 1 86 ? -9.813 15.986 9.940 1.00 65.94 86 LEU A O 1
ATOM 645 N N . ALA A 1 87 ? -7.761 15.437 9.223 1.00 63.88 87 ALA A N 1
ATOM 646 C CA . ALA A 1 87 ? -7.427 16.749 8.667 1.00 63.88 87 ALA A CA 1
ATOM 647 C C . ALA A 1 87 ? -8.237 17.100 7.414 1.00 63.88 87 ALA A C 1
ATOM 649 O O . ALA A 1 87 ? -8.597 18.258 7.219 1.00 63.88 87 ALA A O 1
ATOM 650 N N . LEU A 1 88 ? -8.473 16.114 6.546 1.00 59.25 88 LEU A N 1
ATOM 651 C CA . LEU A 1 88 ? -9.190 16.295 5.284 1.00 59.25 88 LEU A CA 1
ATOM 652 C C . LEU A 1 88 ? -10.696 16.484 5.498 1.00 59.25 88 LEU A C 1
ATOM 654 O O . LEU A 1 88 ? -11.336 17.174 4.709 1.00 59.25 88 LEU A O 1
ATOM 658 N N . ASP A 1 89 ? -11.239 15.895 6.563 1.00 57.28 89 ASP A N 1
ATOM 659 C CA . ASP A 1 89 ? -12.667 15.938 6.884 1.00 57.28 89 ASP A CA 1
ATOM 660 C C . ASP A 1 89 ? -13.052 17.186 7.706 1.00 57.28 89 ASP A C 1
ATOM 662 O O . ASP A 1 89 ? -14.185 17.656 7.652 1.00 57.28 89 ASP A O 1
ATOM 666 N N . GLY A 1 90 ? -12.103 17.788 8.432 1.00 53.53 90 GLY A N 1
ATOM 667 C CA . GLY A 1 90 ? -12.289 19.040 9.171 1.00 53.53 90 GLY A CA 1
ATOM 668 C C . GLY A 1 90 ? -12.247 20.278 8.269 1.00 53.53 90 GLY A C 1
ATOM 669 O O . GLY A 1 90 ? -11.254 21.006 8.273 1.00 53.53 90 GLY A O 1
ATOM 670 N N . GLY A 1 91 ? -13.310 20.517 7.495 1.00 46.97 91 GLY A N 1
ATOM 671 C CA . GLY A 1 91 ? -13.453 21.699 6.637 1.00 46.97 91 GLY A CA 1
ATOM 672 C C . GLY A 1 91 ? -13.115 23.021 7.350 1.00 46.97 91 GLY A C 1
ATOM 673 O O . GLY A 1 91 ? -13.594 23.286 8.449 1.00 46.97 91 GLY A O 1
ATOM 674 N N . ASP A 1 92 ? -12.289 23.833 6.680 1.00 43.34 92 ASP A N 1
ATOM 675 C CA . ASP A 1 92 ? -11.720 25.124 7.100 1.00 43.34 92 ASP A CA 1
ATOM 676 C C . ASP A 1 92 ? -10.925 25.126 8.422 1.00 43.34 92 ASP A C 1
ATOM 678 O O . ASP A 1 92 ? -11.426 25.453 9.498 1.00 43.34 92 ASP A O 1
ATOM 682 N N . GLY A 1 93 ? -9.607 24.899 8.319 1.00 42.62 93 GLY A N 1
ATOM 683 C CA . GLY A 1 93 ? -8.676 25.404 9.332 1.00 42.62 93 GLY A CA 1
ATOM 684 C C . GLY A 1 93 ? -7.394 24.612 9.560 1.00 42.62 93 GLY A C 1
ATOM 685 O O . GLY A 1 93 ? -7.222 23.998 10.603 1.00 42.62 93 GLY A O 1
ATOM 686 N N . ALA A 1 94 ? -6.433 24.765 8.649 1.00 41.31 94 ALA A N 1
ATOM 687 C CA . ALA A 1 94 ? -5.008 24.845 8.986 1.00 41.31 94 ALA A CA 1
ATOM 688 C C . ALA A 1 94 ? -4.353 23.663 9.737 1.00 41.31 94 ALA A C 1
ATOM 690 O O . ALA A 1 94 ? -3.632 23.879 10.710 1.00 41.31 94 ALA A O 1
ATOM 691 N N . LEU A 1 95 ? -4.406 22.448 9.190 1.00 43.03 95 LEU A N 1
ATOM 692 C CA . LEU A 1 95 ? -3.232 21.577 9.301 1.00 43.03 95 LEU A CA 1
ATOM 693 C C . LEU A 1 95 ? -2.291 21.916 8.144 1.00 43.03 95 LEU A C 1
ATOM 695 O O . LEU A 1 95 ? -2.419 21.429 7.024 1.00 43.03 95 LEU A O 1
ATOM 699 N N . ARG A 1 96 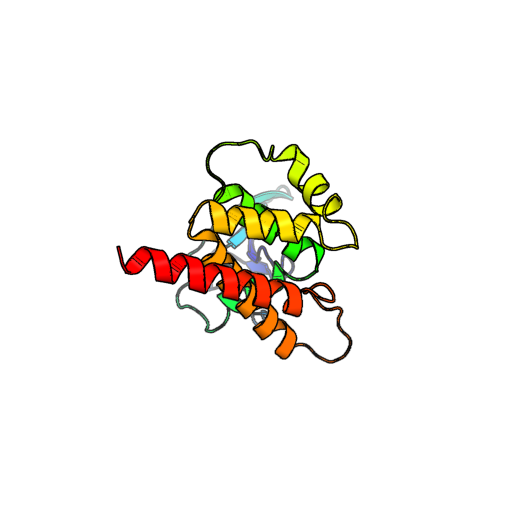? -1.367 22.852 8.403 1.00 41.94 96 ARG A N 1
ATOM 700 C CA . ARG A 1 96 ? -0.261 23.140 7.483 1.00 41.94 96 ARG A CA 1
ATOM 701 C C . ARG A 1 96 ? 0.501 21.832 7.267 1.00 41.94 96 ARG A C 1
ATOM 703 O O . ARG A 1 96 ? 0.994 21.261 8.233 1.00 41.94 96 ARG A O 1
ATOM 710 N N . PHE A 1 97 ? 0.607 21.385 6.015 1.00 43.06 97 PHE A N 1
ATOM 711 C CA . PHE A 1 97 ? 1.282 20.137 5.619 1.00 43.06 97 PHE A CA 1
ATOM 712 C C . PHE A 1 97 ? 2.720 20.005 6.164 1.00 43.06 97 PHE A C 1
ATOM 714 O O . PHE A 1 97 ? 3.199 18.893 6.357 1.00 43.06 97 PHE A O 1
ATOM 721 N N . ASP A 1 98 ? 3.372 21.128 6.481 1.00 43.91 98 ASP A N 1
ATOM 722 C CA . ASP A 1 98 ? 4.703 21.206 7.104 1.00 43.91 98 ASP A CA 1
ATOM 723 C C . ASP A 1 98 ? 4.728 20.737 8.581 1.00 43.91 98 ASP A C 1
ATOM 725 O O . ASP A 1 98 ? 5.775 20.430 9.137 1.00 43.91 98 ASP A O 1
ATOM 729 N N . GLY A 1 99 ? 3.560 20.650 9.230 1.00 45.69 99 GLY A N 1
ATOM 730 C CA . GLY A 1 99 ? 3.391 20.269 10.634 1.00 45.69 99 GLY A CA 1
ATOM 731 C C . GLY A 1 99 ? 2.839 18.862 10.860 1.00 45.69 99 GLY A C 1
ATOM 732 O O . GLY A 1 99 ? 2.675 18.477 12.008 1.00 45.69 99 GLY A O 1
ATOM 733 N N . LEU A 1 100 ? 2.552 18.071 9.819 1.00 47.69 100 LEU A N 1
ATOM 734 C CA . LEU A 1 100 ? 1.952 16.737 9.983 1.00 47.69 100 LEU A CA 1
ATOM 735 C C . LEU A 1 100 ? 2.894 15.749 10.707 1.00 47.69 100 LEU A C 1
ATOM 737 O O . LEU A 1 100 ? 2.441 14.899 11.470 1.00 47.69 100 LEU A O 1
ATOM 741 N N . GLY A 1 101 ? 4.210 15.898 10.510 1.00 47.16 101 GLY A N 1
ATOM 742 C CA . GLY A 1 101 ? 5.219 15.172 11.290 1.00 47.16 101 GLY A CA 1
ATOM 743 C C . GLY A 1 101 ? 5.188 15.553 12.773 1.00 47.16 101 GLY A C 1
ATOM 744 O O . GLY A 1 101 ? 5.182 14.672 13.624 1.00 47.16 101 GLY A O 1
ATOM 745 N N . SER A 1 102 ? 5.045 16.850 13.064 1.00 47.88 102 SER A N 1
ATOM 746 C CA . SER A 1 102 ? 4.966 17.400 14.425 1.00 47.88 102 SER A CA 1
ATOM 747 C C . SER A 1 102 ? 3.614 17.149 15.110 1.00 47.88 102 SER A C 1
ATOM 749 O O . SER A 1 102 ? 3.567 17.002 16.325 1.00 47.88 102 SER A O 1
ATOM 751 N N . ALA A 1 103 ? 2.513 17.060 14.361 1.00 49.38 103 ALA A N 1
ATOM 752 C CA . ALA A 1 103 ? 1.192 16.730 14.890 1.00 49.38 103 ALA A CA 1
ATOM 753 C C . ALA A 1 103 ? 1.133 15.266 15.346 1.00 49.38 103 ALA A C 1
ATOM 755 O O . ALA A 1 103 ? 0.629 14.989 16.428 1.00 49.38 103 ALA A O 1
ATOM 756 N N . ALA A 1 104 ? 1.725 14.351 14.568 1.00 49.59 104 ALA A N 1
ATOM 757 C CA . ALA A 1 104 ? 1.897 12.957 14.973 1.00 49.59 104 ALA A CA 1
ATOM 758 C C . ALA A 1 104 ? 2.860 12.804 16.171 1.00 49.59 104 ALA A C 1
ATOM 760 O O . ALA A 1 104 ? 2.682 11.891 16.969 1.00 49.59 104 ALA A O 1
ATOM 761 N N . GLU A 1 105 ? 3.845 13.699 16.326 1.00 52.38 105 GLU A N 1
ATOM 762 C CA . GLU A 1 105 ? 4.720 13.773 17.513 1.00 52.38 105 GLU A CA 1
ATOM 763 C C . GLU A 1 105 ? 4.020 14.398 18.737 1.00 52.38 105 GLU A C 1
ATOM 765 O O . GLU A 1 105 ? 4.321 14.028 19.868 1.00 52.38 105 GLU A O 1
ATOM 770 N N . GLY A 1 106 ? 3.065 15.312 18.529 1.00 49.78 106 GLY A N 1
ATOM 771 C CA . GLY A 1 106 ? 2.234 15.923 19.575 1.00 49.78 106 GLY A CA 1
ATOM 772 C C . GLY A 1 106 ? 1.118 15.013 20.100 1.00 49.78 106 GLY A C 1
ATOM 773 O O . GLY A 1 106 ? 0.493 15.319 21.114 1.00 49.78 106 GLY A O 1
ATOM 774 N N . TRP A 1 107 ? 0.877 13.879 19.443 1.00 58.62 107 TRP A N 1
ATOM 775 C CA . TRP A 1 107 ? 0.051 12.781 19.943 1.00 58.62 107 TRP A CA 1
ATOM 776 C C . TRP A 1 107 ? 0.898 11.922 20.897 1.00 58.62 107 TRP A C 1
ATOM 778 O O . TRP A 1 107 ? 1.222 10.772 20.608 1.00 58.62 107 TRP A O 1
ATOM 788 N N . THR A 1 108 ? 1.348 12.523 22.001 1.00 49.81 108 THR A N 1
ATOM 789 C CA . THR A 1 108 ? 2.242 11.889 22.981 1.00 49.81 108 THR A CA 1
ATOM 790 C C . THR A 1 108 ? 1.550 10.765 23.768 1.00 49.81 108 THR A C 1
ATOM 792 O O . THR A 1 108 ? 0.332 10.594 23.693 1.00 49.81 108 THR A O 1
ATOM 795 N N . GLU A 1 109 ? 2.355 10.013 24.529 1.00 49.00 109 GLU A N 1
ATOM 796 C CA . GLU A 1 109 ? 2.097 8.720 25.201 1.00 49.00 109 GLU A CA 1
ATOM 797 C C . GLU A 1 109 ? 0.784 8.577 26.003 1.00 49.00 109 GLU A C 1
ATOM 799 O O . GLU A 1 109 ? 0.359 7.451 26.240 1.00 49.00 109 GLU A O 1
ATOM 804 N N . ASP A 1 110 ? 0.094 9.671 26.335 1.00 48.84 110 ASP A N 1
ATOM 805 C CA . ASP A 1 110 ? -1.141 9.672 27.134 1.00 48.84 110 ASP A CA 1
ATOM 806 C C . ASP A 1 110 ? -2.446 9.643 26.303 1.00 48.84 110 ASP A C 1
ATOM 808 O O . ASP A 1 110 ? -3.541 9.709 26.861 1.00 48.84 110 ASP A O 1
ATOM 812 N N . GLY A 1 111 ? -2.381 9.599 24.964 1.00 52.66 111 GLY A N 1
ATOM 813 C CA . GLY A 1 111 ? -3.551 9.381 24.087 1.00 52.66 111 GLY A CA 1
ATOM 814 C C . GLY A 1 111 ? -4.576 10.532 23.992 1.00 52.66 111 GLY A C 1
ATOM 815 O O . GLY A 1 111 ? -5.454 10.508 23.125 1.00 52.66 111 GLY A O 1
ATOM 816 N N . GLY A 1 112 ? -4.450 11.578 24.817 1.00 55.97 112 GLY A N 1
ATOM 817 C CA . GLY A 1 112 ? -5.417 12.680 24.914 1.00 55.97 112 GLY A CA 1
ATOM 818 C C . GLY A 1 112 ? -5.591 13.519 23.639 1.00 55.97 112 GLY A C 1
ATOM 819 O O . GLY A 1 112 ? -6.714 13.885 23.295 1.00 55.97 112 GLY A O 1
ATOM 820 N N . GLY A 1 113 ? -4.514 13.775 22.888 1.00 63.66 113 GLY A N 1
ATOM 821 C CA . GLY A 1 113 ? -4.582 14.568 21.648 1.00 63.66 113 GLY A CA 1
ATOM 822 C C . GLY A 1 113 ? -5.308 13.858 20.498 1.00 63.66 113 GLY A C 1
ATOM 823 O O . GLY A 1 113 ? -6.005 14.490 19.698 1.00 63.66 113 GLY A O 1
ATOM 824 N N . LEU A 1 114 ? -5.199 12.529 20.443 1.00 65.50 114 LEU A N 1
ATOM 825 C CA . LEU A 1 114 ? -5.927 11.716 19.475 1.00 65.50 114 LEU A CA 1
ATOM 826 C C . LEU A 1 114 ? -7.425 11.680 19.811 1.00 65.50 114 LEU A C 1
ATOM 828 O O . LEU A 1 114 ? -8.254 11.884 18.924 1.00 65.50 114 LEU A O 1
ATOM 832 N N . PHE A 1 115 ? -7.765 11.474 21.087 1.00 65.62 115 PHE A N 1
ATOM 833 C CA . PHE A 1 115 ? -9.151 11.467 21.556 1.00 65.62 115 PHE A CA 1
ATOM 834 C C . PHE A 1 115 ? -9.881 12.769 21.216 1.00 65.62 115 PHE A C 1
ATOM 836 O O . PHE A 1 115 ? -10.957 12.731 20.626 1.00 65.62 115 PHE A O 1
ATOM 843 N N . GLU A 1 116 ? -9.285 13.924 21.528 1.00 68.06 116 GLU A N 1
ATOM 844 C CA . GLU A 1 116 ? -9.900 15.224 21.245 1.00 68.06 116 GLU A CA 1
ATOM 845 C C . GLU A 1 116 ? -10.143 15.420 19.743 1.00 68.06 116 GLU A C 1
ATOM 847 O O . GLU A 1 116 ? -11.210 15.886 19.342 1.00 68.06 116 GLU A O 1
ATOM 852 N N . THR A 1 117 ? -9.196 14.998 18.901 1.00 68.19 117 THR A N 1
ATOM 853 C CA . THR A 1 117 ? -9.329 15.094 17.440 1.00 68.19 117 THR A CA 1
ATOM 854 C C . THR A 1 117 ? -10.463 14.204 16.920 1.00 68.19 117 THR A C 1
ATOM 856 O O . THR A 1 117 ? -11.270 14.647 16.100 1.00 68.19 117 THR A O 1
ATOM 859 N N . LEU A 1 118 ? -10.567 12.972 17.430 1.00 67.88 118 LEU A N 1
ATOM 860 C CA . LEU A 1 118 ? -11.637 12.037 17.081 1.00 67.88 118 LEU A CA 1
ATOM 861 C C . LEU A 1 118 ? -13.011 12.555 17.528 1.00 67.88 118 LEU A C 1
ATOM 863 O O . LEU A 1 118 ? -13.938 12.602 16.724 1.00 67.88 118 LEU A O 1
ATOM 867 N N . VAL A 1 119 ? -13.140 13.020 18.773 1.00 69.00 119 VAL A N 1
ATOM 868 C CA . VAL A 1 119 ? -14.390 13.590 19.307 1.00 69.00 119 VAL A CA 1
ATOM 869 C C . VAL A 1 119 ? -14.792 14.855 18.552 1.00 69.00 119 VAL A C 1
ATOM 871 O O . VAL A 1 119 ? -15.972 15.064 18.263 1.00 69.00 119 VAL A O 1
ATOM 874 N N . ARG A 1 120 ? -13.822 15.689 18.167 1.00 67.19 120 ARG A N 1
ATOM 875 C CA . ARG A 1 120 ? -14.081 16.866 17.336 1.00 67.19 120 ARG A CA 1
ATOM 876 C C . ARG A 1 120 ? -14.646 16.468 15.976 1.00 67.19 120 ARG A C 1
ATOM 878 O O . ARG A 1 120 ? -15.622 17.079 15.554 1.00 67.19 120 ARG A O 1
ATOM 885 N N . ALA A 1 121 ? -14.103 15.435 15.330 1.00 65.25 121 ALA A N 1
ATOM 886 C CA . ALA A 1 121 ? -14.628 14.924 14.061 1.00 65.25 121 ALA A CA 1
ATOM 887 C C . ALA A 1 121 ? -16.079 14.411 14.180 1.00 65.25 121 ALA A C 1
ATOM 889 O O . ALA A 1 121 ? -16.883 14.663 13.282 1.00 65.25 121 ALA A O 1
ATOM 890 N N . ILE A 1 122 ? -16.461 13.802 15.315 1.00 64.88 122 ILE A N 1
ATOM 891 C CA . ILE A 1 122 ? -17.869 13.449 15.601 1.00 64.88 122 ILE A CA 1
ATOM 892 C C . ILE A 1 122 ? -18.754 14.704 15.602 1.00 64.88 122 ILE A C 1
ATOM 894 O O . ILE A 1 122 ? -19.828 14.712 15.001 1.00 64.88 122 ILE A O 1
ATOM 898 N N . GLY A 1 123 ? -18.303 15.777 16.260 1.00 60.47 123 GLY A N 1
ATOM 899 C CA . GLY A 1 123 ? -19.078 17.008 16.435 1.00 60.47 123 GLY A CA 1
ATOM 900 C C . GLY A 1 123 ? -19.371 17.775 15.141 1.00 60.47 123 GLY A C 1
ATOM 901 O O . GLY A 1 123 ? -20.389 18.463 15.069 1.00 60.47 123 GLY A O 1
ATOM 902 N N . VAL A 1 124 ? -18.522 17.652 14.113 1.00 60.97 124 VAL A N 1
ATOM 903 C CA . VAL A 1 124 ? -18.727 18.334 12.818 1.00 60.97 124 VAL A CA 1
ATOM 904 C C . VAL A 1 124 ? -19.631 17.517 11.871 1.00 60.97 124 VAL A C 1
ATOM 906 O O . VAL A 1 124 ? -20.202 18.059 10.924 1.00 60.97 124 VAL A O 1
ATOM 909 N N . GLY A 1 125 ? -19.895 16.240 12.183 1.00 52.25 125 GLY A N 1
ATOM 910 C CA . GLY A 1 125 ? -20.897 15.427 11.484 1.00 52.25 125 GLY A CA 1
ATOM 911 C C . GLY A 1 125 ? -20.499 15.059 10.054 1.00 52.25 125 GLY A C 1
ATOM 912 O O . GLY A 1 125 ? -21.339 15.126 9.148 1.00 52.25 125 GLY A O 1
ATOM 913 N N . HIS A 1 126 ? -19.230 14.706 9.863 1.00 59.03 126 HIS A N 1
ATOM 914 C CA . HIS A 1 126 ? -18.649 14.341 8.576 1.00 59.03 126 HIS A CA 1
ATOM 915 C C . HIS A 1 126 ? -18.312 12.837 8.490 1.00 59.03 126 HIS A C 1
ATOM 917 O O . HIS A 1 126 ? -18.291 12.118 9.493 1.00 59.03 126 HIS A O 1
ATOM 923 N N . GLY A 1 127 ? -18.185 12.331 7.258 1.00 58.22 127 GLY A N 1
ATOM 924 C CA . GLY A 1 127 ? -18.101 10.898 6.944 1.00 58.22 127 GLY A CA 1
ATOM 925 C C . GLY A 1 127 ? -16.724 10.268 7.177 1.00 58.22 127 GLY A C 1
ATOM 926 O O . GLY A 1 127 ? -16.605 9.046 7.115 1.00 58.22 127 GLY A O 1
ATOM 927 N N . GLY A 1 128 ? -15.697 11.060 7.488 1.00 62.84 128 GLY A N 1
ATOM 928 C CA . GLY A 1 128 ? -14.321 10.593 7.641 1.00 62.84 128 GLY A CA 1
ATOM 929 C C . GLY A 1 128 ? -14.136 9.587 8.773 1.00 62.84 128 GLY A C 1
ATOM 930 O O . GLY A 1 128 ? -13.258 8.733 8.683 1.00 62.84 128 GLY A O 1
ATOM 931 N N . LEU A 1 129 ? -14.997 9.585 9.801 1.00 71.06 129 LEU A N 1
ATOM 932 C CA . LEU A 1 129 ? -14.933 8.551 10.841 1.00 71.06 129 LEU A CA 1
ATOM 933 C C . LEU A 1 129 ? -15.320 7.158 10.308 1.00 71.06 129 LEU A C 1
ATOM 935 O O . LEU A 1 129 ? -14.773 6.155 10.767 1.00 71.06 129 LEU A O 1
ATOM 939 N N . ALA A 1 130 ? -16.207 7.075 9.311 1.00 67.56 130 ALA A N 1
ATOM 940 C CA . ALA A 1 130 ? -16.531 5.812 8.649 1.00 67.56 130 ALA A CA 1
ATOM 941 C C . ALA A 1 130 ? -15.349 5.292 7.809 1.00 67.56 130 ALA A C 1
ATOM 943 O O . ALA A 1 130 ? -15.080 4.088 7.794 1.00 67.56 130 ALA A O 1
ATOM 944 N N . ASP A 1 131 ? -14.594 6.193 7.178 1.00 65.50 131 ASP A N 1
ATOM 945 C CA . ASP A 1 131 ? -13.369 5.840 6.454 1.00 65.50 131 ASP A CA 1
ATOM 946 C C . ASP A 1 131 ? -12.260 5.379 7.410 1.00 65.50 131 ASP A C 1
ATOM 948 O O . ASP A 1 131 ? -11.589 4.376 7.151 1.00 65.50 131 ASP A O 1
ATOM 952 N N . VAL A 1 132 ? -12.115 6.042 8.564 1.00 72.69 132 VAL A N 1
ATOM 953 C CA . VAL A 1 132 ? -11.203 5.592 9.626 1.00 72.69 132 VAL A CA 1
ATOM 954 C C . VAL A 1 132 ? -11.602 4.207 10.134 1.00 72.69 132 VAL A C 1
ATOM 956 O O . VAL A 1 132 ? -10.733 3.345 10.268 1.00 72.69 132 VAL A O 1
ATOM 959 N N . ARG A 1 133 ? -12.899 3.942 10.348 1.00 76.94 133 ARG A N 1
ATOM 960 C CA . ARG A 1 133 ? -13.385 2.616 10.759 1.00 76.94 133 ARG A CA 1
ATOM 961 C C . ARG A 1 133 ? -12.945 1.526 9.796 1.00 76.94 133 ARG A C 1
ATOM 963 O O . ARG A 1 133 ? -12.417 0.504 10.231 1.00 76.94 133 ARG A O 1
ATOM 970 N N . ARG A 1 134 ? -13.119 1.758 8.494 1.00 70.50 134 ARG A N 1
ATOM 971 C CA . ARG A 1 134 ? -12.707 0.802 7.463 1.00 70.50 134 ARG A CA 1
ATOM 972 C C . ARG A 1 134 ? -11.212 0.488 7.554 1.00 70.50 134 ARG A C 1
ATOM 974 O O . ARG A 1 134 ? -10.822 -0.660 7.375 1.00 70.50 134 ARG A O 1
ATOM 981 N N . ILE A 1 135 ? -10.379 1.483 7.854 1.00 69.62 135 ILE A N 1
ATOM 982 C CA . ILE A 1 135 ? -8.927 1.308 7.997 1.00 69.62 135 ILE A CA 1
ATOM 983 C C . ILE A 1 135 ? -8.573 0.560 9.284 1.00 69.62 135 ILE A C 1
ATOM 985 O O . ILE A 1 135 ? -7.723 -0.324 9.244 1.00 69.62 135 ILE A O 1
ATOM 989 N N . VAL A 1 136 ? -9.227 0.860 10.408 1.00 76.00 136 VAL A N 1
ATOM 990 C CA . VAL A 1 136 ? -9.013 0.138 11.674 1.00 76.00 136 VAL A CA 1
ATOM 991 C C . VAL A 1 136 ? -9.370 -1.341 11.522 1.00 76.00 136 VAL A C 1
ATOM 993 O O . VAL A 1 136 ? -8.573 -2.206 11.879 1.00 76.00 136 VAL A O 1
ATOM 996 N N . GLU A 1 137 ? -10.525 -1.649 10.927 1.00 78.06 137 GLU A N 1
ATOM 997 C CA . GLU A 1 137 ? -10.942 -3.029 10.638 1.00 78.06 137 GLU A CA 1
ATOM 998 C C . GLU A 1 137 ? -9.925 -3.745 9.736 1.00 78.06 137 GLU A C 1
ATOM 1000 O O . GLU A 1 137 ? -9.595 -4.914 9.950 1.00 78.06 137 GLU A O 1
ATOM 1005 N N . HIS A 1 138 ? -9.363 -3.016 8.772 1.00 70.50 138 HIS A N 1
ATOM 1006 C CA . HIS A 1 138 ? -8.327 -3.515 7.879 1.00 70.50 138 HIS A CA 1
ATOM 1007 C C . HIS A 1 138 ? -7.023 -3.870 8.595 1.00 70.50 138 HIS A C 1
ATOM 1009 O O . HIS A 1 138 ? -6.442 -4.931 8.351 1.00 70.50 138 HIS A O 1
ATOM 1015 N N . VAL A 1 139 ? -6.562 -2.987 9.485 1.00 72.50 139 VAL A N 1
ATOM 1016 C CA . VAL A 1 139 ? -5.355 -3.195 10.295 1.00 72.50 139 VAL A CA 1
ATOM 1017 C C . VAL A 1 139 ? -5.557 -4.375 11.240 1.00 72.50 139 VAL A C 1
ATOM 1019 O O . VAL A 1 139 ? -4.724 -5.278 11.242 1.00 72.50 139 VAL A O 1
ATOM 1022 N N . ARG A 1 140 ? -6.702 -4.455 11.932 1.00 75.81 140 ARG A N 1
ATOM 1023 C CA . ARG A 1 140 ? -7.059 -5.601 12.790 1.00 75.81 140 ARG A CA 1
ATOM 1024 C C . ARG A 1 140 ? -7.031 -6.922 12.009 1.00 75.81 140 ARG A C 1
ATOM 1026 O O . ARG A 1 140 ? -6.455 -7.913 12.454 1.00 75.81 140 ARG A O 1
ATOM 1033 N N . ALA A 1 141 ? -7.597 -6.951 10.800 1.00 71.50 141 ALA A N 1
ATOM 1034 C CA . ALA A 1 141 ? -7.576 -8.139 9.941 1.00 71.50 141 ALA A CA 1
ATOM 1035 C C . ALA A 1 141 ? -6.165 -8.518 9.443 1.00 71.50 141 ALA A C 1
ATOM 1037 O O . ALA A 1 141 ? -5.915 -9.676 9.090 1.00 71.50 141 ALA A O 1
ATOM 1038 N N . ALA A 1 142 ? -5.244 -7.556 9.362 1.00 67.31 142 ALA A N 1
ATOM 1039 C CA . ALA A 1 142 ? -3.842 -7.805 9.047 1.00 67.31 142 ALA A CA 1
ATOM 1040 C C . ALA A 1 142 ? -3.064 -8.319 10.271 1.00 67.31 142 ALA A C 1
ATOM 1042 O O . ALA A 1 142 ? -2.318 -9.287 10.132 1.00 67.31 142 ALA A O 1
ATOM 1043 N N . GLU A 1 143 ? -3.283 -7.747 11.457 1.00 70.94 143 GLU A N 1
ATOM 1044 C CA . GLU A 1 143 ? -2.662 -8.191 12.713 1.00 70.94 143 GLU A CA 1
ATOM 1045 C C . GLU A 1 143 ? -3.069 -9.619 13.089 1.00 70.94 143 GLU A C 1
ATOM 1047 O O . GLU A 1 143 ? -2.206 -10.430 13.405 1.00 70.94 143 GLU A O 1
ATOM 1052 N N . ASN A 1 144 ? -4.341 -9.987 12.912 1.00 69.69 144 ASN A N 1
ATOM 1053 C CA . ASN A 1 144 ? -4.821 -11.357 13.143 1.00 69.69 144 ASN A CA 1
ATOM 1054 C C . ASN A 1 144 ? -4.152 -12.418 12.246 1.00 69.69 144 ASN A C 1
ATOM 1056 O O . ASN A 1 144 ? -4.216 -13.611 12.538 1.00 69.69 144 ASN A O 1
ATOM 1060 N N . ARG A 1 145 ? -3.553 -12.010 11.119 1.00 67.00 145 ARG A N 1
ATOM 1061 C CA . ARG A 1 145 ? -2.806 -12.899 10.208 1.00 67.00 145 ARG A CA 1
ATOM 1062 C C . ARG A 1 145 ? -1.303 -12.916 10.493 1.00 67.00 145 ARG A C 1
ATOM 1064 O O . ARG A 1 145 ? -0.574 -13.664 9.841 1.00 67.00 145 ARG A O 1
ATOM 1071 N N . ARG A 1 146 ? -0.837 -12.078 11.415 1.00 66.81 146 ARG A N 1
ATOM 1072 C CA . ARG A 1 146 ? 0.568 -11.924 11.786 1.00 66.81 146 ARG A CA 1
ATOM 1073 C C . ARG A 1 146 ? 0.956 -13.005 12.799 1.00 66.81 146 ARG A C 1
ATOM 1075 O O . ARG A 1 146 ? 0.114 -13.515 13.527 1.00 66.81 146 ARG A O 1
ATOM 1082 N N . SER A 1 147 ? 2.224 -13.410 12.798 1.00 57.28 147 SER A N 1
ATOM 1083 C CA . SER A 1 147 ? 2.732 -14.409 13.751 1.00 57.28 147 SER A CA 1
ATOM 1084 C C . SER A 1 147 ? 3.050 -13.765 15.104 1.00 57.28 147 SER A C 1
ATOM 1086 O O . SER A 1 147 ? 3.464 -12.605 15.140 1.00 57.28 147 SER A O 1
ATOM 1088 N N . ASP A 1 148 ? 2.901 -14.525 16.195 1.00 53.03 148 ASP A N 1
ATOM 1089 C CA . ASP A 1 148 ? 3.265 -14.092 17.552 1.00 53.03 148 ASP A CA 1
ATOM 1090 C C . ASP A 1 148 ? 4.714 -13.573 17.588 1.00 53.03 148 ASP A C 1
ATOM 1092 O O . ASP A 1 148 ? 5.657 -14.316 17.303 1.00 53.03 148 ASP A O 1
ATOM 1096 N N . GLY A 1 149 ? 4.890 -12.293 17.936 1.00 56.66 149 GLY A N 1
ATOM 1097 C CA . GLY A 1 149 ? 6.200 -11.662 18.149 1.00 56.66 149 GLY A CA 1
ATOM 1098 C C . GLY A 1 149 ? 6.522 -10.443 17.277 1.00 56.66 149 GLY A C 1
ATOM 1099 O O . GLY A 1 149 ? 7.523 -9.777 17.540 1.00 56.66 149 GLY A O 1
ATOM 1100 N N . GLU A 1 150 ? 5.705 -10.109 16.273 1.00 60.69 150 GLU A N 1
ATOM 1101 C CA . GLU A 1 150 ? 5.837 -8.827 15.563 1.00 60.69 150 GLU A CA 1
ATOM 1102 C C . GLU A 1 150 ? 5.181 -7.678 16.358 1.00 60.69 150 GLU A C 1
ATOM 1104 O O . GLU A 1 150 ? 4.099 -7.874 16.913 1.00 60.69 150 GLU A O 1
ATOM 1109 N N . PRO A 1 151 ? 5.791 -6.474 16.408 1.00 63.47 151 PRO A N 1
ATOM 1110 C CA . PRO A 1 151 ? 5.194 -5.316 17.071 1.00 63.47 151 PRO A CA 1
ATOM 1111 C C . PRO A 1 151 ? 3.809 -4.990 16.502 1.00 63.47 151 PRO A C 1
ATOM 1113 O O . PRO A 1 151 ? 3.612 -5.011 15.280 1.00 63.47 151 PRO A O 1
ATOM 1116 N N . THR A 1 152 ? 2.859 -4.659 17.376 1.00 69.12 152 THR A N 1
ATOM 1117 C CA . THR A 1 152 ? 1.524 -4.219 16.964 1.00 69.12 152 THR A CA 1
ATOM 1118 C C . THR A 1 152 ? 1.618 -2.868 16.251 1.00 69.12 152 THR A C 1
ATOM 1120 O O . THR A 1 152 ? 2.421 -1.993 16.591 1.00 69.12 152 THR A O 1
ATOM 1123 N N . VAL A 1 153 ? 0.827 -2.712 15.195 1.00 72.25 153 VAL A N 1
ATOM 1124 C CA . VAL A 1 153 ? 0.631 -1.435 14.501 1.00 72.25 153 VAL A CA 1
ATOM 1125 C C . VAL A 1 153 ? -0.297 -0.557 15.329 1.00 72.25 153 VAL A C 1
ATOM 1127 O O . VAL A 1 153 ? -0.082 0.654 15.412 1.00 72.25 153 VAL A O 1
ATOM 1130 N N . LEU A 1 154 ? -1.311 -1.160 15.953 1.00 74.06 154 LEU A N 1
ATOM 1131 C CA . LEU A 1 154 ? -2.218 -0.444 16.837 1.00 74.06 154 LEU A CA 1
ATOM 1132 C C . LEU A 1 154 ? -1.523 -0.102 18.171 1.00 74.06 154 LEU A C 1
ATOM 1134 O O . LEU A 1 154 ? -0.866 -0.966 18.761 1.00 74.06 154 LEU A O 1
ATOM 1138 N N . PRO A 1 155 ? -1.633 1.156 18.644 1.00 70.44 155 PRO A N 1
ATOM 1139 C CA . PRO A 1 155 ? -1.180 1.545 19.976 1.00 70.44 155 PRO A CA 1
ATOM 1140 C C . PRO A 1 155 ? -1.850 0.734 21.088 1.00 70.44 155 PRO A C 1
ATOM 1142 O O . PRO A 1 155 ? -3.037 0.422 20.996 1.00 70.44 155 PRO A O 1
ATOM 1145 N N . ASP A 1 156 ? -1.127 0.504 22.184 1.00 70.69 156 ASP A N 1
ATOM 1146 C CA . ASP A 1 156 ? -1.724 -0.023 23.414 1.00 70.69 156 ASP A CA 1
ATOM 1147 C C . ASP A 1 156 ? -2.890 0.874 23.864 1.00 70.69 156 ASP A C 1
ATOM 1149 O O . ASP A 1 156 ? -2.772 2.103 23.860 1.00 70.69 156 ASP A O 1
ATOM 1153 N N . GLY A 1 157 ? -4.023 0.273 24.233 1.00 71.06 157 GLY A N 1
ATOM 1154 C CA . GLY A 1 157 ? -5.212 1.011 24.676 1.00 71.06 157 GLY A CA 1
ATOM 1155 C C . GLY A 1 157 ? -6.039 1.662 23.555 1.00 71.06 157 GLY A C 1
ATOM 1156 O O . GLY A 1 157 ? -7.016 2.362 23.832 1.00 71.06 157 GLY A O 1
ATOM 1157 N N . PHE A 1 158 ? -5.648 1.493 22.282 1.00 77.00 158 PHE A N 1
ATOM 1158 C CA . PHE A 1 158 ? -6.370 2.084 21.150 1.00 77.00 158 PHE A CA 1
ATOM 1159 C C . PHE A 1 158 ? -7.747 1.453 20.949 1.00 77.00 158 PHE A C 1
ATOM 1161 O O . PHE A 1 158 ? -8.680 2.153 20.564 1.00 77.00 158 PHE A O 1
ATOM 1168 N N . ASP A 1 159 ? -7.891 0.153 21.206 1.00 75.31 159 ASP A N 1
ATOM 1169 C CA . ASP A 1 159 ? -9.159 -0.541 20.997 1.00 75.31 159 ASP A CA 1
ATOM 1170 C C . ASP A 1 159 ? -10.242 -0.019 21.946 1.00 75.31 159 ASP A C 1
ATOM 1172 O O . ASP A 1 159 ? -11.332 0.320 21.489 1.00 75.31 159 ASP A O 1
ATOM 1176 N N . GLU A 1 160 ? -9.939 0.149 23.236 1.00 76.62 160 GLU A N 1
ATOM 1177 C CA . GLU A 1 160 ? -10.889 0.710 24.201 1.00 76.62 160 GLU A CA 1
ATOM 1178 C C . GLU A 1 160 ? -11.292 2.146 23.838 1.00 76.62 160 GLU A C 1
ATOM 1180 O O . GLU A 1 160 ? -12.464 2.518 23.943 1.00 76.62 160 GLU A O 1
ATOM 1185 N N . LEU A 1 161 ? -10.329 2.947 23.372 1.00 74.50 161 LEU A N 1
ATOM 1186 C CA . LEU A 1 161 ? -10.565 4.310 22.901 1.00 74.50 161 LEU A CA 1
ATOM 1187 C C . LEU A 1 161 ? -11.475 4.334 21.666 1.00 74.50 161 LEU A C 1
ATOM 1189 O O . LEU A 1 161 ? -12.419 5.124 21.593 1.00 74.50 161 LEU A O 1
ATOM 1193 N N . TRP A 1 162 ? -11.168 3.488 20.686 1.00 80.12 162 TRP A N 1
ATOM 1194 C CA . TRP A 1 162 ? -11.847 3.452 19.400 1.00 80.12 162 TRP A CA 1
ATOM 1195 C C . TRP A 1 162 ? -13.307 3.023 19.537 1.00 80.12 162 TRP A C 1
ATOM 1197 O O . TRP A 1 162 ? -14.184 3.671 18.964 1.00 80.12 162 TRP A O 1
ATOM 1207 N N . GLU A 1 163 ? -13.586 1.984 20.329 1.00 81.25 163 GLU A N 1
ATOM 1208 C CA . GLU A 1 163 ? -14.958 1.513 20.544 1.00 81.25 163 GLU A CA 1
ATOM 1209 C C . GLU A 1 163 ? -15.823 2.591 21.222 1.00 81.25 163 GLU A C 1
ATOM 1211 O O . GLU A 1 163 ? -16.942 2.845 20.775 1.00 81.25 163 GLU A O 1
ATOM 1216 N N . ALA A 1 164 ? -15.290 3.309 22.220 1.00 78.31 164 ALA A N 1
ATOM 1217 C CA . ALA A 1 164 ? -16.010 4.396 22.892 1.00 78.31 164 ALA A CA 1
ATOM 1218 C C . ALA A 1 164 ? -16.326 5.578 21.950 1.00 78.31 164 ALA A C 1
ATOM 1220 O O . ALA A 1 164 ? -17.422 6.144 21.978 1.00 78.31 164 ALA A O 1
ATOM 1221 N N . VAL A 1 165 ? -15.372 5.948 21.088 1.00 76.50 165 VAL A N 1
ATOM 1222 C CA . VAL A 1 165 ? -15.546 6.988 20.057 1.00 76.50 165 VAL A CA 1
ATOM 1223 C C . VAL A 1 165 ? -16.591 6.560 19.023 1.00 76.50 165 VAL A C 1
ATOM 1225 O O . VAL A 1 165 ? -17.455 7.354 18.643 1.00 76.50 165 VAL A O 1
ATOM 1228 N N . TRP A 1 166 ? -16.532 5.305 18.574 1.00 79.38 166 TRP A N 1
ATOM 1229 C CA . TRP A 1 166 ? -17.445 4.776 17.569 1.00 79.38 166 TRP A CA 1
ATOM 1230 C C . TRP A 1 166 ? -18.879 4.641 18.093 1.00 79.38 166 TRP A C 1
ATOM 1232 O O . TRP A 1 166 ? -19.825 4.999 17.387 1.00 79.38 166 TRP A O 1
ATOM 1242 N N . GLU A 1 167 ? -19.058 4.193 19.338 1.00 80.12 167 GLU A N 1
ATOM 1243 C CA . GLU A 1 167 ? -20.364 4.146 19.999 1.00 80.12 167 GLU A CA 1
ATOM 1244 C C . GLU A 1 167 ? -21.008 5.540 20.018 1.00 80.12 167 GLU A C 1
ATOM 1246 O O . GLU A 1 167 ? -22.120 5.717 19.511 1.00 80.12 167 GLU A O 1
ATOM 1251 N N . ALA A 1 168 ? -20.272 6.557 20.480 1.00 75.69 168 ALA A N 1
ATOM 1252 C CA . ALA A 1 168 ? -20.748 7.938 20.516 1.00 75.69 168 ALA A CA 1
ATOM 1253 C C . ALA A 1 168 ? -21.108 8.491 19.122 1.00 75.69 168 ALA A C 1
ATOM 1255 O O . ALA A 1 168 ? -22.104 9.206 18.974 1.00 75.69 168 ALA A O 1
ATOM 1256 N N . TYR A 1 169 ? -20.335 8.145 18.087 1.00 75.69 169 TYR A N 1
ATOM 1257 C CA . TYR A 1 169 ? -20.642 8.513 16.704 1.00 75.69 169 TYR A CA 1
ATOM 1258 C C . TYR A 1 169 ? -21.894 7.817 16.168 1.00 75.69 169 TYR A C 1
ATOM 1260 O O . TYR A 1 169 ? -22.729 8.452 15.534 1.00 75.69 169 TYR A O 1
ATOM 1268 N N . SER A 1 170 ? -22.054 6.519 16.426 1.00 73.44 170 SER A N 1
ATOM 1269 C CA . SER A 1 170 ? -23.213 5.760 15.943 1.00 73.44 170 SER A CA 1
ATOM 1270 C C . SER A 1 170 ? -24.528 6.292 16.523 1.00 73.44 170 SER A C 1
ATOM 1272 O O . SER A 1 170 ? -25.525 6.398 15.808 1.00 73.44 170 SER A O 1
ATOM 1274 N N . VAL A 1 171 ? -24.501 6.724 17.788 1.00 73.94 171 VAL A N 1
ATOM 1275 C CA . VAL A 1 171 ? -25.632 7.377 18.453 1.00 73.94 171 VAL A CA 1
ATOM 1276 C C . VAL A 1 171 ? -25.912 8.751 17.837 1.00 73.94 171 VAL A C 1
ATOM 1278 O O . VAL A 1 171 ? -27.066 9.069 17.560 1.00 73.94 171 VAL A O 1
ATOM 1281 N N . SER A 1 172 ? -24.885 9.568 17.575 1.00 66.31 172 SER A N 1
ATOM 1282 C CA . SER A 1 172 ? -25.077 10.906 16.992 1.00 66.31 172 SER A CA 1
ATOM 1283 C C . SER A 1 172 ? -25.508 10.875 15.520 1.00 66.31 172 SER A C 1
ATOM 1285 O O . SER A 1 172 ? -26.306 11.715 15.098 1.00 66.31 172 SER A O 1
ATOM 1287 N N . ALA A 1 173 ? -25.038 9.890 14.751 1.00 63.12 173 ALA A N 1
ATOM 1288 C CA . ALA A 1 173 ? -25.457 9.646 13.376 1.00 63.12 173 ALA A CA 1
ATOM 1289 C C . ALA A 1 173 ? -26.908 9.141 13.308 1.00 63.12 173 ALA A C 1
ATOM 1291 O O . ALA A 1 173 ? -27.690 9.659 12.515 1.00 63.12 173 ALA A O 1
ATOM 1292 N N . GLY A 1 174 ? -27.300 8.212 14.192 1.00 58.38 174 GLY A N 1
ATOM 1293 C CA . GLY A 1 174 ? -28.675 7.702 14.273 1.00 58.38 174 GLY A CA 1
ATOM 1294 C C . GLY A 1 174 ? -29.709 8.773 14.640 1.00 58.38 174 GLY A C 1
ATOM 1295 O O . GLY A 1 174 ? -30.794 8.800 14.072 1.00 58.38 174 GLY A O 1
ATOM 1296 N N . VAL A 1 175 ? -29.352 9.725 15.510 1.00 54.84 175 VAL A N 1
ATOM 1297 C CA . VAL A 1 175 ? -30.213 10.875 15.867 1.00 54.84 175 VAL A CA 1
ATOM 1298 C C . VAL A 1 175 ? -30.424 11.845 14.689 1.00 54.84 175 VAL A C 1
ATOM 1300 O O . VAL A 1 175 ? -31.377 12.625 14.686 1.00 54.84 175 VAL A O 1
ATOM 1303 N N . ARG A 1 176 ? -29.548 11.823 13.678 1.00 52.91 176 ARG A N 1
ATOM 1304 C CA . ARG A 1 176 ? -29.633 12.696 12.497 1.00 52.91 176 ARG A CA 1
ATOM 1305 C C . ARG A 1 176 ? -30.550 12.154 11.398 1.00 52.91 176 ARG A C 1
ATOM 1307 O O . ARG A 1 176 ? -31.123 12.970 10.687 1.00 52.91 176 ARG A O 1
ATOM 1314 N N . ASP A 1 177 ? -30.703 10.835 11.286 1.00 48.41 177 ASP A N 1
ATOM 1315 C CA . ASP A 1 177 ? -31.573 10.191 10.285 1.00 48.41 177 ASP A CA 1
ATOM 1316 C C . ASP A 1 177 ? -33.069 10.213 10.671 1.00 48.41 177 ASP A C 1
ATOM 1318 O O . ASP A 1 177 ? -33.932 9.988 9.824 1.00 48.41 177 ASP A O 1
ATOM 1322 N N . GLU A 1 178 ? -33.403 10.521 11.930 1.00 44.84 178 GLU A N 1
ATOM 1323 C CA . GLU A 1 178 ? -34.789 10.611 12.425 1.00 44.84 178 GLU A CA 1
ATOM 1324 C C . GLU A 1 178 ? -35.412 12.022 12.329 1.00 44.84 178 GLU A C 1
ATOM 1326 O O . GLU A 1 178 ? -36.517 12.243 12.837 1.00 44.84 178 GLU A O 1
ATOM 1331 N N . LYS A 1 179 ? -34.741 12.991 11.690 1.00 38.62 179 LYS A N 1
ATOM 1332 C CA . LYS A 1 179 ? -35.207 14.384 11.581 1.00 38.62 179 LYS A CA 1
ATOM 1333 C C . LYS A 1 179 ? -35.353 14.854 10.137 1.00 38.62 179 LYS A C 1
ATOM 1335 O O . LYS A 1 179 ? -36.342 15.576 9.874 1.00 38.62 179 LYS A O 1
#

Sequence (179 aa):
MDARVSLLTRPANTAAVPGAPAQFDRLALTDITPFVVIRITDHRDVTASTVVAATLDGDIPGRQDASIARQLADRSAFMRLLALLLALDGGDGALRFDGLGSAAEGWTEDGGGLFETLVRAIGVGHGGLADVRRIVEHVRAAENRRSDGEPTVLPDGFDELWEAVWEAYSVSAGVRDEK

Radius of gyration: 21.86 Å; chains: 1; bounding box: 63×41×55 Å